Protein AF-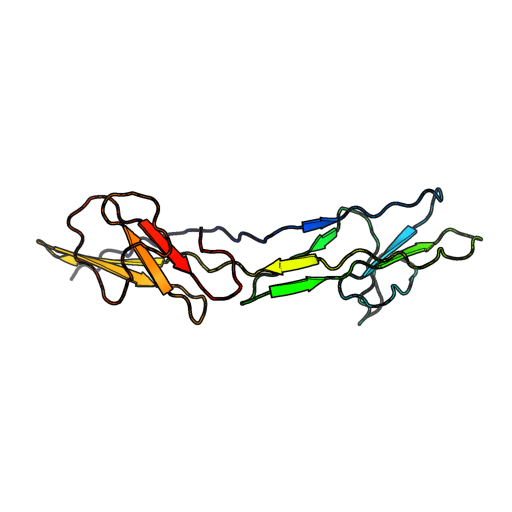A0A7S0UH62-F1 (afdb_monomer)

Structure (mmCIF, N/CA/C/O backbone):
data_AF-A0A7S0UH62-F1
#
_entry.id   AF-A0A7S0UH62-F1
#
loop_
_atom_site.group_PDB
_atom_site.id
_atom_site.type_symbol
_atom_site.label_atom_id
_atom_site.label_alt_id
_atom_site.label_comp_id
_atom_site.label_asym_id
_atom_site.label_entity_id
_atom_site.label_seq_id
_atom_site.pdbx_PDB_ins_code
_atom_site.Cartn_x
_atom_site.Cartn_y
_atom_site.Cartn_z
_atom_site.occupancy
_atom_site.B_iso_or_equiv
_atom_site.auth_seq_id
_atom_site.auth_comp_id
_atom_site.auth_asym_id
_atom_site.auth_atom_id
_atom_site.pdbx_PDB_model_num
ATOM 1 N N . GLY A 1 1 ? -11.868 -25.116 38.948 1.00 37.16 1 GLY A N 1
ATOM 2 C CA . GLY A 1 1 ? -11.316 -24.037 38.115 1.00 37.16 1 GLY A CA 1
ATOM 3 C C . GLY A 1 1 ? -11.338 -24.501 36.682 1.00 37.16 1 GLY A C 1
ATOM 4 O O . GLY A 1 1 ? -10.591 -25.409 36.365 1.00 37.16 1 GLY A O 1
ATOM 5 N N . ASN A 1 2 ? -12.223 -23.940 35.860 1.00 32.22 2 ASN A N 1
ATOM 6 C CA . ASN A 1 2 ? -12.302 -24.253 34.435 1.00 32.22 2 ASN A CA 1
ATOM 7 C C . ASN A 1 2 ? -11.939 -22.990 33.659 1.00 32.22 2 ASN A C 1
ATOM 9 O O . ASN A 1 2 ? -12.694 -22.021 33.658 1.00 32.22 2 ASN A O 1
ATOM 13 N N . VAL A 1 3 ? -10.764 -23.002 33.034 1.00 37.59 3 VAL A N 1
ATOM 14 C CA . VAL A 1 3 ? -10.353 -21.980 32.071 1.00 37.59 3 VAL A CA 1
ATOM 15 C C . VAL A 1 3 ? -11.051 -22.326 30.760 1.00 37.59 3 VAL A C 1
ATOM 17 O O . VAL A 1 3 ? -10.670 -23.273 30.074 1.00 37.59 3 VAL A O 1
ATOM 20 N N . VAL A 1 4 ? -12.134 -21.615 30.455 1.00 41.12 4 VAL A N 1
ATOM 21 C CA . VAL A 1 4 ? -12.824 -21.727 29.168 1.00 41.12 4 VAL A CA 1
ATOM 22 C C . VAL A 1 4 ? -11.963 -21.019 28.128 1.00 41.12 4 VAL A C 1
ATOM 24 O O . VAL A 1 4 ? -11.632 -19.845 28.279 1.00 41.12 4 VAL A O 1
ATOM 27 N N . GLY A 1 5 ? -11.559 -21.774 27.105 1.00 41.12 5 GLY A N 1
ATOM 28 C CA . GLY A 1 5 ? -10.661 -21.327 26.051 1.00 41.12 5 GLY A CA 1
ATOM 29 C C . GLY A 1 5 ? -11.153 -20.059 25.359 1.00 41.12 5 GLY A C 1
ATOM 30 O O . GLY A 1 5 ? -12.290 -19.988 24.885 1.00 41.12 5 GLY A O 1
ATOM 31 N N . SER A 1 6 ? -10.265 -19.073 25.264 1.00 40.16 6 SER A N 1
ATOM 32 C CA . SER A 1 6 ? -10.428 -17.942 24.365 1.00 40.16 6 SER A CA 1
ATOM 33 C C . SER A 1 6 ? -10.432 -18.477 22.934 1.00 40.16 6 SER A C 1
ATOM 35 O O . SER A 1 6 ? -9.423 -18.955 22.414 1.00 40.16 6 SER A O 1
ATOM 37 N N . ARG A 1 7 ? -11.602 -18.445 22.288 1.00 38.34 7 ARG A N 1
ATOM 38 C CA . ARG A 1 7 ? -11.690 -18.628 20.838 1.00 38.34 7 ARG A CA 1
ATOM 39 C C . ARG A 1 7 ? -10.826 -17.543 20.204 1.00 38.34 7 ARG A C 1
ATOM 41 O O . ARG A 1 7 ? -11.146 -16.364 20.312 1.00 38.34 7 ARG A O 1
ATOM 48 N N . GLN A 1 8 ? -9.721 -17.944 19.584 1.00 40.81 8 GLN A N 1
ATOM 49 C CA . GLN A 1 8 ? -8.922 -17.033 18.783 1.00 40.81 8 GLN A CA 1
ATOM 50 C C . GLN A 1 8 ? -9.757 -16.602 17.580 1.00 40.81 8 GLN A C 1
ATOM 52 O O . GLN A 1 8 ? -10.089 -17.415 16.717 1.00 40.81 8 GLN A O 1
ATOM 57 N N . TRP A 1 9 ? -10.120 -15.323 17.541 1.00 39.72 9 TRP A N 1
ATOM 58 C CA . TRP A 1 9 ? -10.680 -14.696 16.355 1.00 39.72 9 TRP A CA 1
ATOM 59 C C . TRP A 1 9 ? -9.584 -14.656 15.287 1.00 39.72 9 TRP A C 1
ATOM 61 O O . TRP A 1 9 ? -8.751 -13.754 15.260 1.00 39.72 9 TRP A O 1
ATOM 71 N N . GLN A 1 10 ? -9.539 -15.674 14.427 1.00 44.75 10 GLN A N 1
ATOM 72 C CA . GLN A 1 10 ? -8.775 -15.588 13.191 1.00 44.75 10 GLN A CA 1
ATOM 73 C C . GLN A 1 10 ? -9.479 -14.591 12.275 1.00 44.75 10 GLN A C 1
ATOM 75 O O . GLN A 1 10 ? -10.550 -14.872 11.742 1.00 44.75 10 GLN A O 1
ATOM 80 N N . ALA A 1 11 ? -8.856 -13.438 12.068 1.00 33.84 11 ALA A N 1
ATOM 81 C CA . ALA A 1 11 ? -9.229 -12.521 11.007 1.00 33.84 11 ALA A CA 1
ATOM 82 C C . ALA A 1 11 ? -7.992 -12.223 10.155 1.00 33.84 11 ALA A C 1
ATOM 84 O O . ALA A 1 11 ? -7.381 -11.165 10.266 1.00 33.84 11 ALA A O 1
ATOM 85 N N . TYR A 1 12 ? -7.634 -13.156 9.269 1.00 36.94 12 TYR A N 1
ATOM 86 C C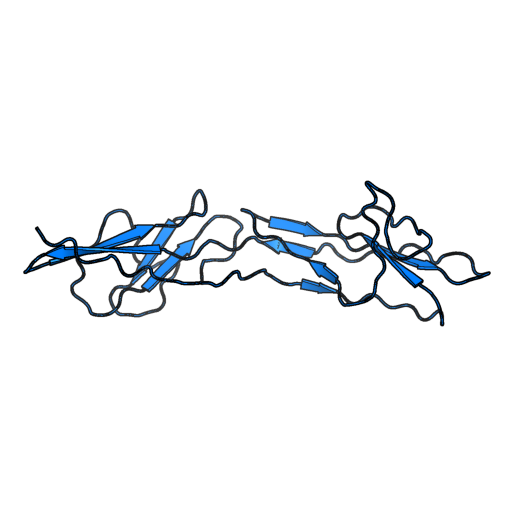A . TYR A 1 12 ? -6.758 -12.836 8.144 1.00 36.94 12 TYR A CA 1
ATOM 87 C C . TYR A 1 12 ? -7.495 -11.869 7.218 1.00 36.94 12 TYR A C 1
ATOM 89 O O . TYR A 1 12 ? -8.460 -12.246 6.555 1.00 36.94 12 TYR A O 1
ATOM 97 N N . SER A 1 13 ? -7.039 -10.626 7.129 1.00 34.38 13 SER A N 1
ATOM 98 C CA . SER A 1 13 ? -7.022 -9.913 5.851 1.00 34.38 13 SER A CA 1
ATOM 99 C C . SER A 1 13 ? -5.879 -8.917 5.877 1.00 34.38 13 SER A C 1
ATOM 101 O O . SER A 1 13 ? -5.951 -7.890 6.538 1.00 34.38 13 SER A O 1
ATOM 103 N N . ILE A 1 14 ? -4.823 -9.255 5.150 1.00 42.22 14 ILE A N 1
ATOM 104 C CA . ILE A 1 14 ? -3.850 -8.285 4.670 1.00 42.22 14 ILE A CA 1
ATOM 105 C C . ILE A 1 14 ? -4.513 -7.565 3.486 1.00 42.22 14 ILE A C 1
ATOM 107 O O . ILE A 1 14 ? -4.681 -8.186 2.437 1.00 42.22 14 ILE A O 1
ATOM 111 N N . HIS A 1 15 ? -4.963 -6.310 3.613 1.00 48.81 15 HIS A N 1
ATOM 112 C CA . HIS A 1 15 ? -5.238 -5.531 2.399 1.00 48.81 15 HIS A CA 1
ATOM 113 C C . HIS A 1 15 ? -4.032 -4.667 2.076 1.00 48.81 15 HIS A C 1
ATOM 115 O O . HIS A 1 15 ? -3.800 -3.599 2.628 1.00 48.81 15 HIS A O 1
ATOM 121 N N . THR A 1 16 ? -3.272 -5.143 1.103 1.00 52.47 16 THR A N 1
ATOM 122 C CA . THR A 1 16 ? -2.317 -4.318 0.387 1.00 52.47 16 THR A CA 1
ATOM 123 C C . THR A 1 16 ? -3.106 -3.435 -0.580 1.00 52.47 16 THR A C 1
ATOM 125 O O . THR A 1 16 ? -3.832 -3.943 -1.442 1.00 52.47 16 THR A O 1
ATOM 128 N N . LEU A 1 17 ? -2.997 -2.111 -0.448 1.00 58.72 17 LEU A N 1
ATOM 129 C CA . LEU A 1 17 ? -3.418 -1.185 -1.500 1.00 58.72 17 LEU A CA 1
ATOM 130 C C . LEU A 1 17 ? -2.561 -1.467 -2.737 1.00 58.72 17 LEU A C 1
ATOM 132 O O . LEU A 1 17 ? -1.389 -1.114 -2.795 1.00 58.72 17 LEU A O 1
ATOM 136 N N . ASN A 1 18 ? -3.147 -2.167 -3.707 1.00 67.81 18 ASN A N 1
ATOM 137 C CA . ASN A 1 18 ? -2.432 -2.682 -4.867 1.00 67.81 18 ASN A CA 1
ATOM 138 C C . ASN A 1 18 ? -2.624 -1.754 -6.068 1.00 67.81 18 ASN A C 1
ATOM 140 O O . ASN A 1 18 ? -3.639 -1.835 -6.764 1.00 67.81 18 ASN A O 1
ATOM 144 N N . VAL A 1 19 ? -1.627 -0.916 -6.362 1.00 81.94 19 VAL A N 1
ATOM 145 C CA . VAL A 1 19 ? -1.555 -0.235 -7.663 1.00 81.94 19 VAL A CA 1
ATOM 146 C C . VAL A 1 19 ? -0.870 -1.172 -8.657 1.00 81.94 19 VAL A C 1
ATOM 148 O O . VAL A 1 19 ? 0.264 -1.599 -8.434 1.00 81.94 19 VAL A O 1
ATOM 151 N N . LYS A 1 20 ? -1.565 -1.502 -9.753 1.00 87.44 20 LYS A N 1
ATOM 152 C CA . LYS A 1 20 ? -1.038 -2.340 -10.840 1.00 87.44 20 LYS A CA 1
ATOM 153 C C . LYS A 1 20 ? -0.622 -1.473 -12.021 1.00 87.44 20 LYS A C 1
ATOM 155 O O . LYS A 1 20 ? -1.456 -0.775 -12.592 1.00 87.44 20 LYS A O 1
ATOM 160 N N . VAL A 1 21 ? 0.646 -1.561 -12.415 1.00 91.25 21 VAL A N 1
ATOM 161 C CA . VAL A 1 21 ? 1.205 -0.797 -13.540 1.00 91.25 21 VAL A CA 1
ATOM 162 C C . VAL A 1 21 ? 1.595 -1.737 -14.681 1.00 91.25 21 VAL A C 1
ATOM 164 O O . VAL A 1 21 ? 2.290 -2.739 -14.479 1.00 91.25 21 VAL A O 1
ATOM 167 N N . SER A 1 22 ? 1.144 -1.413 -15.894 1.00 93.94 22 SER A N 1
ATOM 168 C CA . SER A 1 22 ? 1.581 -2.064 -17.131 1.00 93.94 22 SER A CA 1
ATOM 169 C C . SER A 1 22 ? 2.704 -1.273 -17.792 1.00 93.94 22 SER A C 1
ATOM 171 O O . SER A 1 22 ? 2.574 -0.064 -17.977 1.00 93.94 22 SER A O 1
ATOM 173 N N . ILE A 1 23 ? 3.766 -1.960 -18.202 1.00 95.31 23 ILE A N 1
ATOM 174 C CA . ILE A 1 23 ? 4.858 -1.392 -18.996 1.00 95.31 23 ILE A CA 1
ATOM 175 C C . ILE A 1 23 ? 4.793 -2.062 -20.366 1.00 95.31 23 ILE A C 1
ATOM 177 O O . ILE A 1 23 ? 4.615 -3.275 -20.446 1.00 95.31 23 ILE A O 1
ATOM 181 N N . HIS A 1 24 ? 4.894 -1.289 -21.441 1.00 94.25 24 HIS A N 1
ATOM 182 C CA . HIS A 1 24 ? 4.853 -1.821 -22.799 1.00 94.25 24 HIS A CA 1
ATOM 183 C C . HIS A 1 24 ? 5.920 -1.161 -23.670 1.00 94.25 24 HIS A C 1
ATOM 185 O O . HIS A 1 24 ? 6.387 -0.059 -23.385 1.00 94.25 24 HIS A O 1
ATOM 191 N N . THR A 1 25 ? 6.294 -1.856 -24.737 1.00 95.25 25 THR A N 1
ATOM 192 C CA . THR A 1 25 ? 7.148 -1.348 -25.809 1.00 95.25 25 THR A CA 1
ATOM 193 C C . THR A 1 25 ? 6.601 -1.830 -27.146 1.00 95.25 25 THR A C 1
ATOM 195 O O . THR A 1 25 ? 5.961 -2.878 -27.209 1.00 95.25 25 THR A O 1
ATOM 198 N N . LEU A 1 26 ? 6.837 -1.050 -28.199 1.00 94.25 26 LEU A N 1
ATOM 199 C CA . LEU A 1 26 ? 6.518 -1.425 -29.579 1.00 94.25 26 LEU A CA 1
ATOM 200 C C . LEU A 1 26 ? 7.677 -2.171 -30.257 1.00 94.25 26 LEU A C 1
ATOM 202 O O . LEU A 1 26 ? 7.501 -2.710 -31.344 1.00 94.25 26 LEU A O 1
ATOM 206 N N . THR A 1 27 ? 8.861 -2.197 -29.635 1.00 94.31 27 THR A N 1
ATOM 207 C CA . THR A 1 27 ? 10.017 -2.933 -30.151 1.00 94.31 27 THR A CA 1
ATOM 208 C C . THR A 1 27 ? 9.809 -4.425 -29.923 1.00 94.31 27 THR A C 1
ATOM 210 O O . THR A 1 27 ? 9.897 -4.909 -28.793 1.00 94.31 27 THR A O 1
ATOM 213 N N . GLU A 1 28 ? 9.528 -5.151 -31.000 1.00 92.88 28 GLU A N 1
ATOM 214 C CA . GLU A 1 28 ? 9.365 -6.601 -30.967 1.00 92.88 28 GLU A CA 1
ATOM 215 C C . GLU A 1 28 ? 10.631 -7.295 -30.440 1.00 92.88 28 GLU A C 1
ATOM 217 O O . GLU A 1 28 ? 11.755 -6.886 -30.731 1.00 92.88 28 GLU A O 1
ATOM 222 N N . GLY A 1 29 ? 10.447 -8.327 -29.614 1.00 90.75 29 GLY A N 1
ATOM 223 C CA . GLY A 1 29 ? 11.550 -9.091 -29.023 1.00 90.75 29 GLY A CA 1
ATOM 224 C C . GLY A 1 29 ? 12.357 -8.351 -27.949 1.00 90.75 29 GLY A C 1
ATOM 225 O O . GLY A 1 29 ? 13.330 -8.907 -27.444 1.00 90.75 29 GLY A O 1
ATOM 226 N N . ALA A 1 30 ? 11.978 -7.125 -27.575 1.00 96.38 30 ALA A N 1
ATOM 227 C CA . ALA A 1 30 ? 12.678 -6.384 -26.535 1.00 96.38 30 ALA A CA 1
ATOM 228 C C . ALA A 1 30 ? 12.359 -6.909 -25.126 1.00 96.38 30 ALA A C 1
ATOM 230 O O . ALA A 1 30 ? 11.199 -7.102 -24.754 1.00 96.38 30 ALA A O 1
ATOM 231 N N . THR A 1 31 ? 13.396 -7.035 -24.302 1.00 96.81 31 THR A N 1
ATOM 232 C CA . THR A 1 31 ? 13.264 -7.236 -22.859 1.00 96.81 31 THR A CA 1
ATOM 233 C C . THR A 1 31 ? 13.048 -5.888 -22.184 1.00 96.81 31 THR A C 1
ATOM 235 O O . THR A 1 31 ? 13.795 -4.933 -22.407 1.00 96.81 31 THR A O 1
ATOM 238 N N . LEU A 1 32 ? 12.021 -5.808 -21.341 1.00 97.75 32 LEU A N 1
ATOM 239 C CA . LEU A 1 32 ? 11.721 -4.627 -20.541 1.00 97.75 32 LEU A CA 1
ATOM 240 C C . LEU A 1 32 ? 12.348 -4.755 -19.153 1.00 97.75 32 LEU A C 1
ATOM 242 O O . LEU A 1 32 ? 12.105 -5.727 -18.437 1.00 97.75 32 LEU A O 1
ATOM 246 N N . PHE A 1 33 ? 13.103 -3.738 -18.756 1.00 98.00 33 PHE A N 1
ATOM 247 C CA . PHE A 1 33 ? 13.679 -3.595 -17.425 1.00 98.00 33 PHE A CA 1
ATOM 248 C C . PHE A 1 33 ? 13.058 -2.395 -16.729 1.00 98.00 33 PHE A C 1
ATOM 250 O O . PHE A 1 33 ? 12.771 -1.389 -17.377 1.00 98.00 33 PHE A O 1
ATOM 257 N N . TYR A 1 34 ? 12.848 -2.487 -15.419 1.00 97.94 34 TYR A N 1
ATOM 258 C CA . TYR A 1 34 ? 12.220 -1.416 -14.659 1.00 97.94 34 TYR A CA 1
ATOM 259 C C . TYR A 1 34 ? 12.698 -1.329 -13.212 1.00 97.94 34 TYR A C 1
ATOM 261 O O . TYR A 1 34 ? 13.196 -2.297 -12.643 1.00 97.94 34 TYR A O 1
ATOM 269 N N . THR A 1 35 ? 12.476 -0.173 -12.606 1.00 97.88 35 THR A N 1
ATOM 270 C CA . THR A 1 35 ? 12.639 0.105 -11.172 1.00 97.88 35 THR A CA 1
ATOM 271 C C . THR A 1 35 ? 11.339 0.705 -10.638 1.00 97.88 35 THR A C 1
ATOM 273 O O . THR A 1 35 ? 10.477 1.128 -11.410 1.00 97.88 35 THR A O 1
ATOM 276 N N . THR A 1 36 ? 11.156 0.718 -9.317 1.00 96.81 36 THR A N 1
ATOM 277 C CA . THR A 1 36 ? 9.956 1.291 -8.665 1.00 96.81 36 THR A CA 1
ATOM 278 C C . THR A 1 36 ? 10.280 2.374 -7.641 1.00 96.81 36 THR A C 1
ATOM 280 O O . THR A 1 36 ? 9.378 2.994 -7.085 1.00 96.81 36 THR A O 1
ATOM 283 N N . ASP A 1 37 ? 11.562 2.578 -7.363 1.00 95.56 37 ASP A N 1
ATOM 284 C CA . ASP A 1 37 ? 12.091 3.542 -6.397 1.00 95.56 37 ASP A CA 1
ATOM 285 C C . ASP A 1 37 ? 12.545 4.858 -7.058 1.00 95.56 37 ASP A C 1
ATOM 287 O O . ASP A 1 37 ? 13.069 5.736 -6.382 1.00 95.56 37 ASP A O 1
ATOM 291 N N . GLY A 1 38 ? 12.351 5.004 -8.374 1.00 95.81 38 GLY A N 1
ATOM 292 C CA . GLY A 1 38 ? 12.766 6.178 -9.144 1.00 95.81 38 GLY A CA 1
ATOM 293 C C . GLY A 1 38 ? 14.221 6.181 -9.626 1.00 95.81 38 GLY A C 1
ATOM 294 O O . GLY A 1 38 ? 14.597 7.102 -10.357 1.00 95.81 38 GLY A O 1
ATOM 295 N N . SER A 1 39 ? 15.030 5.174 -9.283 1.00 97.69 39 SER A N 1
ATOM 296 C CA . SER A 1 39 ? 16.372 5.001 -9.862 1.00 97.69 39 SER A CA 1
ATOM 297 C C . SER A 1 39 ? 16.288 4.632 -11.347 1.00 97.69 39 SER A C 1
ATOM 299 O O . SER A 1 39 ? 15.294 4.058 -11.787 1.00 97.69 39 SER A O 1
ATOM 301 N N . ASP A 1 40 ? 17.287 4.984 -12.157 1.00 97.50 40 ASP A N 1
ATOM 302 C CA . ASP A 1 40 ? 17.288 4.560 -13.562 1.00 97.50 40 ASP A CA 1
ATOM 303 C C . ASP A 1 40 ? 17.563 3.048 -13.655 1.00 97.50 40 ASP A C 1
ATOM 305 O O . ASP A 1 40 ? 18.475 2.555 -12.984 1.00 97.50 40 ASP A O 1
ATOM 309 N N . PRO A 1 41 ? 16.793 2.288 -14.458 1.00 97.62 41 PRO A N 1
ATOM 310 C CA . PRO A 1 41 ? 17.026 0.860 -14.614 1.00 97.62 41 PRO A CA 1
ATOM 311 C C . PRO A 1 41 ? 18.361 0.600 -15.316 1.00 97.62 41 PRO A C 1
ATOM 313 O O . PRO A 1 41 ? 18.665 1.209 -16.341 1.00 97.62 41 PRO A O 1
ATOM 316 N N . VAL A 1 42 ? 19.123 -0.358 -14.793 1.00 96.75 42 VAL A N 1
ATOM 317 C CA . VAL A 1 42 ? 20.379 -0.846 -15.369 1.00 96.75 42 VAL A CA 1
ATOM 318 C C . VAL A 1 42 ? 20.123 -2.242 -15.940 1.00 96.75 42 VAL A C 1
ATOM 320 O O . VAL A 1 42 ? 19.995 -3.194 -15.161 1.00 96.75 42 VAL A O 1
ATOM 323 N N . PRO A 1 43 ? 19.999 -2.388 -17.274 1.00 95.88 43 PRO A N 1
ATOM 324 C CA . PRO A 1 43 ? 19.790 -3.684 -17.907 1.00 95.88 43 PRO A CA 1
ATOM 325 C C . PRO A 1 43 ? 20.885 -4.686 -17.545 1.00 95.88 43 PRO A C 1
ATOM 327 O O . PRO A 1 43 ? 22.054 -4.328 -17.406 1.00 95.88 43 PRO A O 1
ATOM 330 N N . PHE A 1 44 ? 20.498 -5.948 -17.417 1.00 94.62 44 PHE A N 1
ATOM 331 C CA . PHE A 1 44 ? 21.403 -7.051 -17.125 1.00 94.62 44 PHE A CA 1
ATOM 332 C C . PHE A 1 44 ? 20.994 -8.288 -17.917 1.00 94.62 44 PHE A C 1
ATOM 334 O O . PHE A 1 44 ? 19.838 -8.437 -18.309 1.00 94.62 44 PHE A O 1
ATOM 341 N N . GLU A 1 45 ? 21.950 -9.185 -18.118 1.00 91.19 45 GLU A N 1
ATOM 342 C CA . GLU A 1 45 ? 21.717 -10.457 -18.794 1.00 91.19 45 GLU A CA 1
ATOM 343 C C . GLU A 1 45 ? 21.246 -11.536 -17.810 1.00 91.19 45 GLU A C 1
ATOM 345 O O . GLU A 1 45 ? 21.685 -11.594 -16.658 1.00 91.19 45 GLU A O 1
ATOM 350 N N . GLY A 1 46 ? 20.376 -12.428 -18.285 1.00 85.62 46 GLY A N 1
ATOM 351 C CA . GLY A 1 46 ? 19.839 -13.547 -17.509 1.00 85.62 46 GLY A CA 1
ATOM 352 C C . GLY A 1 46 ? 18.632 -13.204 -16.625 1.00 85.62 46 GLY A C 1
ATOM 353 O O . GLY A 1 46 ? 18.053 -12.122 -16.680 1.00 85.62 46 GLY A O 1
ATOM 354 N N . ASP A 1 47 ? 18.213 -14.173 -15.807 1.00 80.19 47 ASP A N 1
ATOM 355 C CA . ASP A 1 47 ? 16.946 -14.101 -15.060 1.00 80.19 47 ASP A CA 1
ATOM 356 C C . ASP A 1 47 ? 17.033 -13.401 -13.701 1.00 80.19 47 ASP A C 1
ATOM 358 O O . ASP A 1 47 ? 16.003 -13.113 -13.085 1.00 80.19 47 ASP A O 1
ATOM 362 N N . ARG A 1 48 ? 18.245 -13.158 -13.195 1.00 86.94 48 ARG A N 1
ATOM 363 C CA . ARG A 1 48 ? 18.464 -12.622 -11.848 1.00 86.94 48 ARG A CA 1
ATOM 364 C C . ARG A 1 48 ? 19.293 -11.353 -11.900 1.00 86.94 48 ARG A C 1
ATOM 366 O O . ARG A 1 48 ? 20.382 -11.343 -12.463 1.00 86.94 48 ARG A O 1
ATOM 373 N N . ALA A 1 49 ? 18.777 -10.315 -11.252 1.00 91.44 49 ALA A N 1
ATOM 374 C CA . ALA A 1 49 ? 19.480 -9.054 -11.108 1.00 91.44 49 ALA A CA 1
ATOM 375 C C . ALA A 1 49 ? 20.758 -9.234 -10.262 1.00 91.44 49 ALA A C 1
ATOM 377 O O . ALA A 1 49 ? 20.759 -10.048 -9.329 1.00 91.44 49 ALA A O 1
ATOM 378 N N . PRO A 1 50 ? 21.828 -8.467 -10.538 1.00 93.19 50 PRO A N 1
ATOM 379 C CA . PRO A 1 50 ? 23.009 -8.427 -9.682 1.00 93.19 50 PRO A CA 1
ATOM 380 C C . PRO A 1 50 ? 22.660 -8.048 -8.230 1.00 93.19 50 PRO A C 1
ATOM 382 O O . PRO A 1 50 ? 21.713 -7.283 -8.015 1.00 93.19 50 PRO A O 1
ATOM 385 N N . PRO A 1 51 ? 23.420 -8.520 -7.221 1.00 93.88 51 PRO A N 1
ATOM 386 C CA . PRO A 1 51 ? 23.220 -8.113 -5.832 1.00 93.88 51 PRO A CA 1
ATOM 387 C C . PRO A 1 51 ? 23.214 -6.587 -5.678 1.00 93.88 51 PRO A C 1
ATOM 389 O O . PRO A 1 51 ? 24.078 -5.900 -6.217 1.00 93.88 51 PRO A O 1
ATOM 392 N N . GLY A 1 52 ? 22.228 -6.059 -4.950 1.00 92.06 52 GLY A N 1
ATOM 393 C CA . GLY A 1 52 ? 22.055 -4.616 -4.748 1.00 92.06 52 GLY A CA 1
ATOM 394 C C . GLY A 1 52 ? 21.380 -3.871 -5.906 1.00 92.06 52 GLY A C 1
ATOM 395 O O . GLY A 1 52 ? 21.055 -2.698 -5.744 1.00 92.06 52 GLY A O 1
ATOM 396 N N . SER A 1 53 ? 21.115 -4.522 -7.044 1.00 94.94 53 SER A N 1
ATOM 397 C CA . SER A 1 53 ? 20.333 -3.912 -8.121 1.00 94.94 53 SER A CA 1
ATOM 398 C C . SER A 1 53 ? 18.860 -3.803 -7.737 1.00 94.94 53 SER A C 1
ATOM 400 O O . SER A 1 53 ? 18.242 -4.753 -7.253 1.00 94.94 53 SER A O 1
ATOM 402 N N . THR A 1 54 ? 18.277 -2.641 -8.009 1.00 95.88 54 THR A N 1
ATOM 403 C CA . THR A 1 54 ? 16.838 -2.375 -7.880 1.00 95.88 54 THR A CA 1
ATOM 404 C C . THR A 1 54 ? 16.091 -2.625 -9.193 1.00 95.88 54 THR A C 1
ATOM 406 O O . THR A 1 54 ? 14.858 -2.569 -9.229 1.00 95.88 54 THR A O 1
ATOM 409 N N . THR A 1 55 ? 16.825 -2.950 -10.267 1.00 97.44 55 THR A N 1
ATOM 410 C CA . THR A 1 55 ? 16.269 -3.245 -11.589 1.00 97.44 55 THR A CA 1
ATOM 411 C C . THR A 1 55 ? 15.655 -4.638 -11.620 1.00 97.44 55 THR A C 1
ATOM 413 O O . THR A 1 55 ? 16.247 -5.618 -11.172 1.00 97.44 55 THR A O 1
ATOM 416 N N . LYS A 1 56 ? 14.465 -4.740 -12.204 1.00 95.81 56 LYS A N 1
ATOM 417 C CA . LYS A 1 56 ? 13.705 -5.976 -12.385 1.00 95.81 56 LYS A CA 1
ATOM 418 C C . LYS A 1 56 ? 13.354 -6.154 -13.857 1.00 95.81 56 LYS A C 1
ATOM 420 O O . LYS A 1 56 ? 13.124 -5.177 -14.563 1.00 95.81 56 LYS A O 1
ATOM 425 N N . VAL A 1 57 ? 13.255 -7.402 -14.308 1.00 96.69 57 VAL A N 1
ATOM 426 C CA . VAL A 1 57 ? 12.715 -7.726 -15.636 1.00 96.69 57 VAL A CA 1
ATOM 427 C C . VAL A 1 57 ? 11.188 -7.707 -15.568 1.00 96.69 57 VAL A C 1
ATOM 429 O O . VAL A 1 57 ? 10.585 -8.369 -14.719 1.00 96.69 57 VAL A O 1
ATOM 432 N N . TYR A 1 58 ? 10.547 -6.956 -16.458 1.00 95.94 58 TYR A N 1
ATOM 433 C CA . TYR A 1 58 ? 9.095 -6.890 -16.556 1.00 95.94 58 TYR A CA 1
ATOM 434 C C . TYR A 1 58 ? 8.554 -8.155 -17.235 1.00 95.94 58 TYR A C 1
ATOM 436 O O . TYR A 1 58 ? 8.724 -8.361 -18.433 1.00 95.94 58 TYR A O 1
ATOM 444 N N . ARG A 1 59 ? 7.903 -9.016 -16.445 1.00 93.75 59 ARG A N 1
ATOM 445 C CA . ARG A 1 59 ? 7.268 -10.267 -16.914 1.00 93.75 59 ARG A CA 1
ATOM 446 C C . ARG A 1 59 ? 5.762 -10.320 -16.651 1.00 93.75 59 ARG A C 1
ATOM 448 O O . ARG A 1 59 ? 5.048 -11.116 -17.247 1.00 93.75 59 ARG A O 1
ATOM 455 N N . LYS A 1 60 ? 5.290 -9.497 -15.717 1.00 93.06 60 LYS A N 1
ATOM 456 C CA . LYS A 1 60 ? 3.895 -9.354 -15.293 1.00 93.06 60 LYS A CA 1
ATOM 457 C C . LYS A 1 60 ? 3.683 -7.929 -14.795 1.00 93.06 60 LYS A C 1
ATOM 459 O O . LYS A 1 60 ? 4.657 -7.213 -14.576 1.00 93.06 60 LYS A O 1
ATOM 464 N N . LEU A 1 61 ? 2.425 -7.549 -14.572 1.00 93.25 61 LEU A N 1
ATOM 465 C CA . LEU A 1 61 ? 2.071 -6.262 -13.968 1.00 93.25 61 LEU A CA 1
ATOM 466 C C . LEU A 1 61 ? 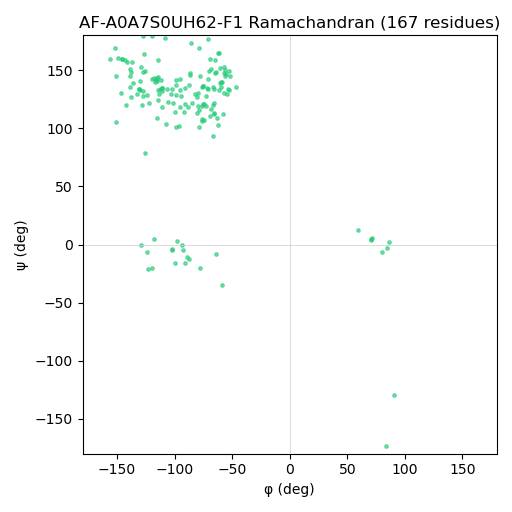2.928 -5.968 -12.730 1.00 93.25 61 LEU A C 1
ATOM 468 O O . LEU A 1 61 ? 3.133 -6.840 -11.881 1.00 93.25 61 LEU A O 1
ATOM 472 N N . VAL A 1 62 ? 3.412 -4.731 -12.639 1.00 93.00 62 VAL A N 1
ATOM 473 C CA . VAL A 1 62 ? 4.148 -4.257 -11.469 1.00 93.00 62 VAL A CA 1
ATOM 474 C C . VAL A 1 62 ? 3.136 -3.989 -10.362 1.00 93.00 62 VAL A C 1
ATOM 476 O O . VAL A 1 62 ? 2.256 -3.149 -10.540 1.00 93.00 62 VAL A O 1
ATOM 479 N N . CYS A 1 63 ? 3.261 -4.700 -9.242 1.00 90.75 63 CYS A N 1
ATOM 480 C CA . CYS A 1 63 ? 2.518 -4.408 -8.018 1.00 90.75 63 CYS A CA 1
ATOM 481 C C . CYS A 1 63 ? 3.345 -3.454 -7.153 1.00 90.75 63 CYS A C 1
ATOM 483 O O . CYS A 1 63 ? 4.481 -3.773 -6.794 1.00 90.75 63 CYS A O 1
ATOM 485 N N . LEU A 1 64 ? 2.786 -2.284 -6.854 1.00 91.19 64 LEU A N 1
ATOM 486 C CA . LEU A 1 64 ? 3.344 -1.344 -5.886 1.00 91.19 64 LEU A CA 1
ATOM 487 C C . LEU A 1 64 ? 2.650 -1.587 -4.548 1.00 91.19 64 LEU A C 1
ATOM 489 O O . LEU A 1 64 ? 1.430 -1.463 -4.465 1.00 91.19 64 LEU A O 1
ATOM 493 N N . GLU A 1 65 ? 3.429 -1.970 -3.540 1.00 86.44 65 GLU A N 1
ATOM 494 C CA . GLU A 1 65 ? 2.923 -2.455 -2.256 1.00 86.44 65 GLU A CA 1
ATOM 495 C C . GLU A 1 65 ? 3.610 -1.720 -1.103 1.00 86.44 65 GLU A C 1
ATOM 497 O O . GLU A 1 65 ? 4.836 -1.568 -1.085 1.00 86.44 65 GLU A O 1
ATOM 502 N N . PHE A 1 66 ? 2.813 -1.268 -0.139 1.00 85.25 66 PHE A N 1
ATOM 503 C CA . PHE A 1 66 ? 3.272 -0.649 1.098 1.00 85.25 66 PHE A CA 1
ATOM 504 C C . PHE A 1 66 ? 2.301 -1.022 2.221 1.00 85.25 66 PHE A C 1
ATOM 506 O O . PHE A 1 66 ? 1.090 -0.917 2.040 1.00 85.25 66 PHE A O 1
ATOM 513 N N . SER A 1 67 ? 2.833 -1.504 3.344 1.00 78.94 67 SER A N 1
ATOM 514 C CA . SER A 1 67 ? 2.049 -2.013 4.479 1.00 78.94 67 SER A CA 1
ATOM 515 C C . SER A 1 67 ? 2.455 -1.408 5.820 1.00 78.94 67 SER A C 1
ATOM 517 O O . SER A 1 67 ? 1.886 -1.784 6.836 1.00 78.94 67 SER A O 1
ATOM 519 N N . ASP A 1 68 ? 3.442 -0.511 5.838 1.00 82.69 68 ASP A N 1
ATOM 520 C CA . ASP A 1 68 ? 3.854 0.167 7.066 1.00 82.69 68 ASP A CA 1
ATOM 521 C C . ASP A 1 68 ? 2.988 1.407 7.314 1.00 82.69 68 ASP A C 1
ATOM 523 O O . ASP A 1 68 ? 2.206 1.844 6.465 1.00 82.69 68 ASP A O 1
ATOM 527 N N . ASN A 1 69 ? 3.178 2.027 8.477 1.00 79.88 69 ASN A N 1
ATOM 528 C CA . ASN A 1 69 ? 2.506 3.268 8.821 1.00 79.88 69 ASN A CA 1
ATOM 529 C C . ASN A 1 69 ? 2.825 4.407 7.839 1.00 79.88 69 ASN A C 1
ATOM 531 O O . ASN A 1 69 ? 3.977 4.641 7.472 1.00 79.88 69 ASN A O 1
ATOM 535 N N . GLY A 1 70 ? 1.807 5.201 7.506 1.00 83.88 70 GLY A N 1
ATOM 536 C CA . GLY A 1 70 ? 1.937 6.405 6.687 1.00 83.88 70 GLY A CA 1
ATOM 537 C C . GLY A 1 70 ? 1.763 6.129 5.197 1.00 83.88 70 GLY A C 1
ATOM 538 O O . GLY A 1 70 ? 0.768 5.539 4.785 1.00 83.88 70 GLY A O 1
ATOM 539 N N . PHE A 1 71 ? 2.704 6.591 4.372 1.00 85.50 71 PHE A N 1
ATOM 540 C CA . PHE A 1 71 ? 2.657 6.416 2.921 1.00 85.50 71 PHE A CA 1
ATOM 541 C C . PHE A 1 71 ? 4.050 6.230 2.320 1.00 85.50 71 PHE A C 1
ATOM 543 O O . PHE A 1 71 ? 5.053 6.663 2.886 1.00 85.50 71 PHE A O 1
ATOM 550 N N . LYS A 1 72 ? 4.089 5.649 1.120 1.00 88.69 72 LYS A N 1
ATOM 551 C CA . LYS A 1 72 ? 5.285 5.522 0.295 1.00 88.69 72 LYS A CA 1
ATOM 552 C C . LYS A 1 72 ? 5.009 5.973 -1.130 1.00 88.69 72 LYS A C 1
ATOM 554 O O . LYS A 1 72 ? 4.024 5.568 -1.746 1.00 88.69 72 LYS A O 1
ATOM 559 N N . ASP A 1 73 ? 5.924 6.780 -1.648 1.00 90.44 73 ASP A N 1
ATOM 560 C CA . ASP A 1 73 ? 5.918 7.205 -3.039 1.00 90.44 73 ASP A CA 1
ATOM 561 C C . ASP A 1 73 ? 6.746 6.231 -3.886 1.00 90.44 73 ASP A C 1
ATOM 563 O O . ASP A 1 73 ? 7.853 5.831 -3.520 1.00 90.44 73 ASP A O 1
ATOM 567 N N . PHE A 1 74 ? 6.198 5.854 -5.035 1.00 93.94 74 PHE A N 1
ATOM 568 C CA . PHE A 1 74 ? 6.847 5.024 -6.041 1.00 93.94 74 PHE A CA 1
ATOM 569 C C . PHE A 1 74 ? 6.943 5.795 -7.349 1.00 93.94 74 PHE A C 1
ATOM 571 O O . PHE A 1 74 ? 6.012 6.494 -7.748 1.00 93.94 74 PHE A O 1
ATOM 578 N N . THR A 1 75 ? 8.053 5.612 -8.054 1.00 95.75 75 THR A N 1
ATOM 579 C CA . THR A 1 75 ? 8.215 6.079 -9.432 1.00 95.75 75 THR A CA 1
ATOM 580 C C . THR A 1 75 ? 8.690 4.904 -10.262 1.00 95.75 75 THR A C 1
ATOM 582 O O . THR A 1 75 ? 9.744 4.330 -9.985 1.00 95.75 75 THR A O 1
ATOM 585 N N . VAL A 1 76 ? 7.900 4.534 -11.269 1.00 96.94 76 VAL A N 1
ATOM 586 C CA . VAL A 1 76 ? 8.253 3.455 -12.184 1.00 96.94 76 VAL A CA 1
ATOM 587 C C . VAL A 1 76 ? 9.061 4.044 -13.326 1.00 96.94 76 VAL A C 1
ATOM 589 O O . VAL A 1 76 ? 8.564 4.883 -14.079 1.00 96.94 76 VAL A O 1
ATOM 592 N N . LYS A 1 77 ? 10.306 3.594 -13.460 1.00 98.19 77 LYS A N 1
ATOM 593 C CA . LYS A 1 77 ? 11.134 3.888 -14.628 1.00 98.19 77 LYS A CA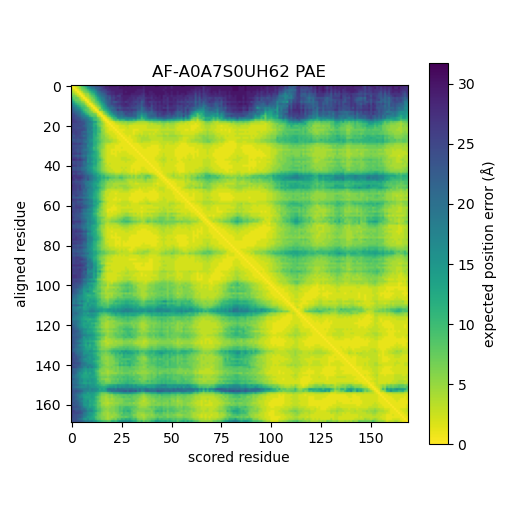 1
ATOM 594 C C . LYS A 1 77 ? 11.372 2.622 -15.421 1.00 98.19 77 LYS A C 1
ATOM 596 O O . LYS A 1 77 ? 11.539 1.564 -14.824 1.00 98.19 77 LYS A O 1
ATOM 601 N N . GLY A 1 78 ? 11.370 2.724 -16.746 1.00 98.06 78 GLY A N 1
ATOM 602 C CA . GLY A 1 78 ? 11.477 1.571 -17.636 1.00 98.06 78 GLY A CA 1
ATOM 603 C C . GLY A 1 78 ? 12.392 1.811 -18.830 1.00 98.06 78 GLY A C 1
ATOM 604 O O . GLY A 1 78 ? 12.424 2.913 -19.376 1.00 98.06 78 GLY A O 1
ATOM 605 N N . VAL A 1 79 ? 13.106 0.771 -19.252 1.00 98.25 79 VAL A N 1
ATOM 606 C CA . VAL A 1 79 ? 13.935 0.755 -20.465 1.00 98.25 79 VAL A CA 1
ATOM 607 C C . VAL A 1 79 ? 13.712 -0.548 -21.232 1.00 98.25 79 VAL A C 1
ATOM 609 O O . VAL A 1 79 ? 13.594 -1.617 -20.632 1.00 98.25 79 VAL A O 1
ATOM 612 N N . ALA A 1 80 ? 13.632 -0.459 -22.558 1.00 98.25 80 ALA A N 1
ATOM 613 C CA . ALA A 1 80 ? 13.539 -1.605 -23.453 1.00 98.25 80 ALA A CA 1
ATOM 614 C C . ALA A 1 80 ? 14.903 -1.878 -24.101 1.00 98.25 80 ALA A C 1
ATOM 616 O O . ALA A 1 80 ? 15.553 -0.952 -24.591 1.00 98.25 80 ALA A O 1
ATOM 617 N N . VAL A 1 81 ? 15.318 -3.144 -24.124 1.00 97.31 81 VAL A N 1
ATOM 618 C CA . VAL A 1 81 ? 16.573 -3.595 -24.740 1.00 97.31 81 VAL A CA 1
ATOM 619 C C . VAL A 1 81 ? 16.279 -4.732 -25.708 1.00 97.31 81 VAL A C 1
ATOM 621 O O . VAL A 1 81 ? 15.647 -5.713 -25.325 1.00 97.31 81 VAL A O 1
ATOM 624 N N . ALA A 1 82 ? 16.746 -4.606 -26.949 1.00 96.19 82 ALA A N 1
ATOM 625 C CA . ALA A 1 82 ? 16.641 -5.639 -27.977 1.00 96.19 82 ALA A CA 1
ATOM 626 C C . ALA A 1 82 ? 18.026 -5.922 -28.594 1.00 96.19 82 ALA A C 1
ATOM 628 O O . ALA A 1 82 ? 18.845 -5.002 -28.681 1.00 96.19 82 ALA A O 1
ATOM 629 N N . PRO A 1 83 ? 18.310 -7.161 -29.040 1.00 93.25 83 PRO A N 1
ATOM 630 C CA . PRO A 1 83 ? 19.599 -7.507 -29.638 1.00 93.25 83 PRO A CA 1
ATOM 631 C C . PRO A 1 83 ? 19.941 -6.634 -30.851 1.00 93.25 83 PRO A C 1
ATOM 633 O O . PRO A 1 83 ? 19.128 -6.473 -31.757 1.00 93.25 83 PRO A O 1
ATOM 636 N N . GLY A 1 84 ? 21.155 -6.079 -30.878 1.00 91.81 84 GLY A N 1
ATOM 637 C CA . GLY A 1 84 ? 21.638 -5.259 -31.997 1.00 91.81 84 GLY A CA 1
ATOM 638 C C . GLY A 1 84 ? 20.995 -3.871 -32.115 1.00 91.81 84 GLY A C 1
ATOM 639 O O . GLY A 1 84 ? 21.292 -3.153 -33.067 1.00 91.81 84 GLY A O 1
ATOM 640 N N . VAL A 1 85 ? 20.149 -3.471 -31.160 1.00 92.56 85 VAL A N 1
ATOM 641 C CA . VAL A 1 85 ? 19.487 -2.162 -31.130 1.00 92.56 85 VAL A CA 1
ATOM 642 C C . VAL A 1 85 ? 19.957 -1.387 -29.903 1.00 92.56 85 VAL A C 1
ATOM 644 O O . VAL A 1 85 ? 20.135 -1.951 -28.823 1.00 92.56 85 VAL A O 1
ATOM 647 N N . MET A 1 86 ? 20.156 -0.075 -30.051 1.00 93.81 86 MET A N 1
ATOM 648 C CA . MET A 1 86 ? 20.415 0.783 -28.895 1.00 93.81 86 MET A CA 1
ATOM 649 C C . MET A 1 86 ? 19.227 0.732 -27.917 1.00 93.81 86 MET A C 1
ATOM 651 O O . MET A 1 86 ? 18.079 0.767 -28.369 1.00 93.81 86 MET A O 1
ATOM 655 N N . PRO A 1 87 ? 19.469 0.683 -26.593 1.00 96.00 87 PRO A N 1
ATOM 656 C CA . PRO A 1 87 ? 18.397 0.748 -25.607 1.00 96.00 87 PRO A CA 1
ATOM 657 C C . PRO A 1 87 ? 17.482 1.957 -25.815 1.00 96.00 87 PRO A C 1
ATOM 659 O O . PRO A 1 87 ? 17.919 3.021 -26.265 1.00 96.00 87 PRO A O 1
ATOM 662 N N . SER A 1 88 ? 16.207 1.810 -25.451 1.00 97.62 88 SER A N 1
ATOM 663 C CA . SER A 1 88 ? 15.274 2.935 -25.482 1.00 97.62 88 SER A CA 1
ATOM 664 C C . SER A 1 88 ? 15.718 4.056 -24.536 1.00 97.62 88 SER A C 1
ATOM 666 O O . SER A 1 88 ? 16.496 3.857 -23.603 1.00 97.62 88 SER A O 1
ATOM 668 N N . ARG A 1 89 ? 15.129 5.247 -24.697 1.00 97.19 89 ARG A N 1
ATOM 669 C CA . ARG A 1 89 ? 15.145 6.237 -23.612 1.00 97.19 89 ARG A CA 1
ATOM 670 C C . ARG A 1 89 ? 14.440 5.661 -22.382 1.00 97.19 89 ARG A C 1
ATOM 672 O O . ARG A 1 89 ? 13.520 4.850 -22.521 1.00 97.19 89 ARG A O 1
ATOM 679 N N . VAL A 1 90 ? 14.846 6.117 -21.199 1.00 98.19 90 VAL A N 1
ATOM 680 C CA . VAL A 1 90 ? 14.160 5.778 -19.950 1.00 98.19 90 VAL A CA 1
ATOM 681 C C . VAL A 1 90 ? 12.784 6.445 -19.947 1.00 98.19 90 VAL A C 1
ATOM 683 O O . VAL A 1 90 ? 12.673 7.672 -19.981 1.00 98.19 90 VAL A O 1
ATOM 686 N N . GLY A 1 91 ? 11.734 5.627 -19.938 1.00 97.00 91 GLY A N 1
ATOM 687 C CA . GLY A 1 91 ? 10.370 6.066 -19.666 1.00 97.00 91 GLY A CA 1
ATOM 688 C C . GLY A 1 91 ? 10.177 6.276 -18.167 1.00 97.00 91 GLY A C 1
ATOM 689 O O . GLY A 1 91 ? 10.755 5.543 -17.367 1.00 97.00 91 GLY A O 1
ATOM 690 N N . VAL A 1 92 ? 9.371 7.267 -17.784 1.00 96.88 92 VAL A N 1
ATOM 691 C CA . VAL A 1 92 ? 9.136 7.647 -16.383 1.00 96.88 92 VAL A CA 1
ATOM 692 C C . VAL A 1 92 ? 7.634 7.802 -16.161 1.00 96.88 92 VAL A C 1
ATOM 694 O O . VAL A 1 92 ? 6.966 8.487 -16.934 1.00 96.88 92 VAL A O 1
ATOM 697 N N . SER A 1 93 ? 7.095 7.157 -15.128 1.00 92.69 93 SER A N 1
ATOM 698 C CA . SER A 1 93 ? 5.700 7.326 -14.716 1.00 92.69 93 SER A CA 1
ATOM 699 C C . SER A 1 93 ? 5.486 8.614 -13.914 1.00 92.69 93 SER A C 1
ATOM 701 O O . SER A 1 93 ? 6.431 9.231 -13.424 1.00 92.69 93 SER A O 1
ATOM 703 N N . SER A 1 94 ? 4.224 8.977 -13.677 1.00 91.56 94 SER A N 1
ATOM 704 C CA . SER A 1 94 ? 3.880 9.847 -12.546 1.00 91.56 94 SER A CA 1
ATOM 705 C C . SER A 1 94 ? 4.243 9.182 -11.209 1.00 91.56 94 SER A C 1
ATOM 707 O O . SER A 1 94 ? 4.470 7.969 -11.147 1.00 91.56 94 SER A O 1
ATOM 709 N N . VAL A 1 95 ? 4.271 9.971 -10.134 1.00 90.31 95 VAL A N 1
ATOM 710 C CA . VAL A 1 95 ? 4.453 9.449 -8.774 1.00 90.31 95 VAL A CA 1
ATOM 711 C C . VAL A 1 95 ? 3.181 8.733 -8.322 1.00 90.31 95 VAL A C 1
ATOM 713 O O . VAL A 1 95 ? 2.092 9.306 -8.367 1.00 90.31 95 VAL A O 1
ATOM 716 N N . TYR A 1 96 ? 3.327 7.496 -7.853 1.00 89.62 96 TYR A N 1
ATOM 717 C CA . TYR A 1 96 ? 2.264 6.740 -7.196 1.00 89.62 96 TYR A CA 1
ATOM 718 C C . TYR A 1 96 ? 2.455 6.811 -5.684 1.00 89.62 96 TYR A C 1
ATOM 720 O O . TYR A 1 96 ? 3.417 6.250 -5.164 1.00 89.62 96 TYR A O 1
ATOM 728 N N . ARG A 1 97 ? 1.531 7.466 -4.977 1.00 88.94 97 ARG A N 1
ATOM 729 C CA . ARG A 1 97 ? 1.508 7.478 -3.510 1.00 88.94 97 ARG A CA 1
ATOM 730 C C . ARG A 1 97 ? 0.626 6.349 -2.993 1.00 88.94 97 ARG A C 1
ATOM 732 O O . ARG A 1 97 ? -0.584 6.378 -3.200 1.00 88.94 97 ARG A O 1
ATOM 739 N N . VAL A 1 98 ? 1.225 5.374 -2.318 1.00 87.50 98 VAL A N 1
ATOM 740 C CA . VAL A 1 98 ? 0.522 4.243 -1.697 1.00 87.50 98 VAL A CA 1
ATOM 741 C C . VAL A 1 98 ? 0.500 4.455 -0.189 1.00 87.50 98 VAL A C 1
ATOM 743 O O . VAL A 1 98 ? 1.550 4.613 0.429 1.00 87.50 98 VAL A O 1
ATOM 746 N N . GLN A 1 99 ? -0.692 4.491 0.402 1.00 86.44 99 GLN A N 1
ATOM 747 C CA . GLN A 1 99 ? -0.867 4.602 1.850 1.00 86.44 99 GLN A CA 1
ATOM 748 C C . GLN A 1 99 ? -0.839 3.223 2.506 1.00 86.44 99 GLN A C 1
ATOM 750 O O . GLN A 1 99 ? -1.290 2.244 1.912 1.00 86.44 99 GLN A O 1
ATOM 755 N N . GLY A 1 100 ? -0.332 3.171 3.734 1.00 86.44 100 GLY A N 1
ATOM 756 C CA . GLY A 1 100 ? -0.502 2.027 4.617 1.00 86.44 100 GLY A CA 1
ATOM 757 C C . GLY A 1 100 ? -1.969 1.839 4.988 1.00 86.44 100 GLY A C 1
ATOM 758 O O . GLY A 1 100 ? -2.778 2.772 4.891 1.00 86.44 100 GLY A O 1
ATOM 759 N N . GLN A 1 101 ? -2.310 0.628 5.410 1.00 88.50 101 GLN A N 1
ATOM 760 C CA . GLN A 1 101 ? -3.627 0.312 5.944 1.00 88.50 101 GLN A CA 1
ATOM 761 C C . GLN A 1 101 ? -3.525 0.136 7.455 1.00 88.50 101 GLN A C 1
ATOM 763 O O . GLN A 1 101 ? -2.657 -0.590 7.929 1.00 88.50 101 GLN A O 1
ATOM 768 N N . VAL A 1 102 ? -4.449 0.753 8.190 1.00 90.44 102 VAL A N 1
ATOM 769 C CA . VAL A 1 102 ? -4.575 0.523 9.627 1.00 90.44 102 VAL A CA 1
ATOM 770 C C . VAL A 1 102 ? -5.001 -0.923 9.879 1.00 90.44 102 VAL A C 1
ATOM 772 O O . VAL A 1 102 ? -5.940 -1.435 9.262 1.00 90.44 102 VAL A O 1
ATOM 775 N N . ASP A 1 103 ? -4.326 -1.568 10.822 1.00 90.25 103 ASP A N 1
ATOM 776 C CA . ASP A 1 103 ? -4.638 -2.911 11.280 1.00 90.25 103 ASP A CA 1
ATOM 777 C C . ASP A 1 103 ? -6.073 -2.993 11.792 1.00 90.25 103 ASP A C 1
ATOM 779 O O . ASP A 1 103 ? -6.623 -2.067 12.395 1.00 90.25 103 ASP A O 1
ATOM 783 N N . ARG A 1 104 ? -6.670 -4.166 11.607 1.00 90.75 104 ARG A N 1
ATOM 784 C CA . ARG A 1 104 ? -7.999 -4.463 12.135 1.00 90.75 104 ARG A CA 1
ATOM 785 C C . ARG A 1 104 ? -8.081 -4.249 13.638 1.00 90.75 104 ARG A C 1
ATOM 787 O O . ARG A 1 104 ? -7.150 -4.560 14.383 1.00 90.75 104 ARG A O 1
ATOM 794 N N . VAL A 1 105 ? -9.259 -3.819 14.080 1.00 95.94 105 VAL A N 1
ATOM 795 C CA . VAL A 1 105 ? -9.599 -3.823 15.500 1.00 95.94 105 VAL A CA 1
ATOM 796 C C . VAL A 1 105 ? -9.675 -5.268 15.989 1.00 95.94 105 VAL A C 1
ATOM 798 O O . VAL A 1 105 ? -10.451 -6.078 15.479 1.00 95.94 105 VAL A O 1
ATOM 801 N N . ALA A 1 106 ? -8.867 -5.588 16.992 1.00 96.12 106 ALA A N 1
ATOM 802 C CA . ALA A 1 106 ? -8.950 -6.831 17.732 1.00 96.12 106 ALA A CA 1
ATOM 803 C C . ALA A 1 106 ? -9.933 -6.672 18.895 1.00 96.12 106 ALA A C 1
ATOM 805 O O . ALA A 1 106 ? -9.913 -5.673 19.615 1.00 96.12 106 ALA A O 1
ATOM 806 N N . PHE A 1 107 ? -10.771 -7.687 19.092 1.00 94.00 107 PHE A N 1
ATOM 807 C CA . PHE A 1 107 ? -11.753 -7.738 20.168 1.00 94.00 107 PHE A CA 1
ATOM 808 C C . PHE A 1 107 ? -11.368 -8.805 21.191 1.00 94.00 107 PHE A C 1
ATOM 810 O O . PHE A 1 107 ? -11.027 -9.936 20.834 1.00 94.00 107 PHE A O 1
ATOM 817 N N . SER A 1 108 ? -11.463 -8.453 22.469 1.00 94.12 108 SER A N 1
ATOM 818 C CA . SER A 1 108 ? -11.307 -9.373 23.592 1.00 94.12 108 SER A CA 1
ATOM 819 C C . SER A 1 108 ? -12.469 -9.192 24.554 1.00 94.12 108 SER A C 1
ATOM 821 O O . SER A 1 108 ? -12.824 -8.066 24.891 1.00 94.12 108 SER A O 1
ATOM 823 N N . GLU A 1 109 ? -13.066 -10.292 24.999 1.00 92.69 109 GLU A N 1
ATOM 824 C CA . GLU A 1 109 ? -14.224 -10.265 25.888 1.00 92.69 109 GLU A CA 1
ATOM 825 C C . GLU A 1 109 ? -13.911 -10.914 27.231 1.00 92.69 109 GLU A C 1
ATOM 827 O O . GLU A 1 109 ? -13.308 -11.987 27.294 1.00 92.69 109 GLU A O 1
ATOM 832 N N . VAL A 1 110 ? -14.413 -10.303 28.302 1.00 93.81 110 VAL A N 1
ATOM 833 C CA . VAL A 1 110 ? -14.485 -10.905 29.635 1.00 93.81 110 VAL A CA 1
ATOM 834 C C . VAL A 1 110 ? -15.954 -11.084 29.996 1.00 93.81 110 VAL A C 1
ATOM 836 O O . VAL A 1 110 ? -16.729 -10.128 29.961 1.00 93.81 110 VAL A O 1
ATOM 839 N N . ARG A 1 111 ? -16.342 -12.318 30.329 1.00 92.94 111 ARG A N 1
ATOM 840 C CA . ARG A 1 111 ? -17.727 -12.698 30.632 1.00 92.94 111 ARG A CA 1
ATOM 841 C C . ARG A 1 111 ? -17.857 -13.111 32.094 1.00 92.94 111 ARG A C 1
ATOM 843 O O . ARG A 1 111 ? -17.063 -13.912 32.581 1.00 92.94 111 ARG A O 1
ATOM 850 N N . THR A 1 112 ? -18.872 -12.586 32.764 1.00 90.88 112 THR A N 1
ATOM 851 C CA . THR A 1 112 ? -19.358 -13.038 34.073 1.00 90.88 112 THR A CA 1
ATOM 852 C C . THR A 1 112 ? -20.816 -13.487 33.933 1.00 90.88 112 THR A C 1
ATOM 854 O O . THR A 1 112 ? -21.368 -13.436 32.833 1.00 90.88 112 THR A O 1
ATOM 857 N N . GLU A 1 113 ? -21.445 -13.950 35.017 1.00 89.94 113 GLU A N 1
ATO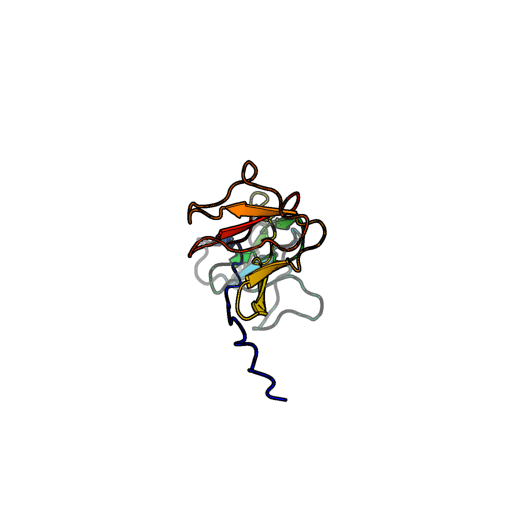M 858 C CA . GLU A 1 113 ? -22.842 -14.416 34.982 1.00 89.94 113 GLU A CA 1
ATOM 859 C C . GLU A 1 113 ? -23.824 -13.322 34.508 1.00 89.94 113 GLU A C 1
ATOM 861 O O . GLU A 1 113 ? -24.731 -13.625 33.737 1.00 89.94 113 GLU A O 1
ATOM 866 N N . ASP A 1 114 ? -23.569 -12.047 34.844 1.00 89.25 114 ASP A N 1
ATOM 867 C CA . ASP A 1 114 ? -24.476 -10.915 34.562 1.00 89.25 114 ASP A CA 1
ATOM 868 C C . ASP A 1 114 ? -23.888 -9.834 33.626 1.00 89.25 114 ASP A C 1
ATOM 870 O O . ASP A 1 114 ? -24.475 -8.757 33.430 1.00 89.25 114 ASP A O 1
ATOM 874 N N . MET A 1 115 ? -22.684 -10.050 33.081 1.00 89.38 115 MET A N 1
ATOM 875 C CA . MET A 1 115 ? -21.974 -9.012 32.328 1.00 89.38 115 MET A CA 1
ATOM 876 C C . MET A 1 115 ? -21.041 -9.556 31.247 1.00 89.38 115 MET A C 1
ATOM 878 O O . MET A 1 115 ? -20.351 -10.557 31.426 1.00 89.38 115 MET A O 1
ATOM 882 N N . VAL A 1 116 ? -20.959 -8.817 30.139 1.00 91.75 116 VAL A N 1
ATOM 883 C CA . VAL A 1 116 ? -19.915 -8.963 29.120 1.00 91.75 116 VAL A CA 1
ATOM 884 C C . VAL A 1 116 ? -19.196 -7.624 28.975 1.00 91.75 116 VAL A C 1
ATOM 886 O O . VAL A 1 116 ? -19.834 -6.616 28.673 1.00 91.75 116 VAL A O 1
ATOM 889 N N . MET A 1 117 ? -17.881 -7.617 29.196 1.00 94.38 117 MET A N 1
ATOM 890 C CA . MET A 1 117 ? -17.007 -6.476 28.913 1.00 94.38 117 MET A CA 1
ATOM 891 C C . MET A 1 117 ? -16.233 -6.739 27.635 1.00 94.38 117 MET A C 1
ATOM 893 O O . MET A 1 117 ? -15.607 -7.791 27.510 1.00 94.38 117 MET A O 1
ATOM 897 N N . LEU A 1 118 ? -16.253 -5.777 26.720 1.00 95.38 118 LEU A N 1
ATOM 898 C CA . LEU A 1 118 ? -15.550 -5.830 25.449 1.00 95.38 118 LEU A CA 1
ATOM 899 C C . LEU A 1 118 ? -14.407 -4.819 25.451 1.00 95.38 118 LEU A C 1
ATOM 901 O O . LEU A 1 118 ? -14.624 -3.610 25.543 1.00 95.38 118 LEU A O 1
ATOM 905 N N . SER A 1 119 ? -13.194 -5.333 25.315 1.00 96.88 119 SER A N 1
ATOM 906 C CA . SER A 1 119 ? -11.989 -4.552 25.084 1.00 96.88 119 SER A CA 1
ATOM 907 C C . SER A 1 119 ? -11.652 -4.560 23.598 1.00 96.88 119 SER A C 1
ATOM 909 O O . SER A 1 119 ? -11.702 -5.605 22.945 1.00 96.88 119 SER A O 1
ATOM 911 N N . MET A 1 120 ? -11.270 -3.399 23.080 1.00 97.50 120 MET A N 1
ATOM 912 C CA . MET A 1 120 ? -10.814 -3.208 21.707 1.00 97.50 120 MET A CA 1
ATOM 913 C C . MET A 1 120 ? -9.346 -2.782 21.691 1.00 97.50 120 MET A C 1
ATOM 915 O O . MET A 1 120 ? -8.902 -2.025 22.555 1.00 97.50 120 MET A O 1
ATOM 919 N N . SER A 1 121 ? -8.582 -3.257 20.713 1.00 96.69 121 SER A N 1
ATOM 920 C CA . SER A 1 121 ? -7.202 -2.819 20.487 1.00 96.69 121 SER A CA 1
ATOM 921 C C . SER A 1 121 ? -6.861 -2.799 18.999 1.00 96.69 121 SER A C 1
ATOM 923 O O . SER A 1 121 ? -7.530 -3.430 18.186 1.00 96.69 121 SER A O 1
ATOM 925 N N . CYS A 1 122 ? -5.827 -2.049 18.633 1.00 95.12 122 CYS A N 1
ATOM 926 C CA . CYS A 1 122 ? -5.286 -2.002 17.280 1.00 95.12 122 CYS A CA 1
ATOM 927 C C . CYS A 1 122 ? -3.759 -1.982 17.387 1.00 95.12 122 CYS A C 1
ATOM 929 O O . CYS A 1 122 ? -3.209 -1.302 18.255 1.00 95.12 122 CYS A O 1
ATOM 931 N N . ALA A 1 123 ? -3.086 -2.777 16.553 1.00 92.44 123 ALA A N 1
ATOM 932 C CA . ALA A 1 123 ? -1.630 -2.890 16.577 1.00 92.44 123 ALA A CA 1
ATOM 933 C C . ALA A 1 123 ? -0.937 -1.700 15.897 1.00 92.44 123 ALA A C 1
ATOM 935 O O . ALA A 1 123 ? 0.220 -1.426 16.207 1.00 92.44 123 ALA A O 1
ATOM 936 N N . THR A 1 124 ? -1.648 -0.966 15.035 1.00 91.19 124 THR A N 1
ATOM 937 C CA . THR A 1 124 ? -1.126 0.217 14.351 1.00 91.19 124 THR A CA 1
ATOM 938 C C . THR A 1 124 ? -0.855 1.343 15.355 1.00 91.19 124 THR A C 1
ATOM 940 O O . THR A 1 124 ? -1.793 1.810 16.013 1.00 91.19 124 THR A O 1
ATOM 943 N N . PRO A 1 125 ? 0.402 1.816 15.467 1.00 90.44 125 PRO A N 1
ATOM 944 C CA . PRO A 1 125 ? 0.748 2.965 16.297 1.00 90.44 125 PRO A CA 1
ATOM 945 C C . PRO A 1 125 ? -0.117 4.197 16.012 1.00 90.44 125 PRO A C 1
ATOM 947 O O . PRO A 1 125 ? -0.500 4.450 14.870 1.00 90.44 125 PRO A O 1
ATOM 950 N N . ASP A 1 126 ? -0.410 4.959 17.067 1.00 91.50 126 ASP A N 1
ATOM 951 C CA . ASP A 1 126 ? -1.205 6.198 17.040 1.00 91.50 126 ASP A CA 1
ATOM 952 C C . ASP A 1 126 ? -2.644 6.047 16.516 1.00 91.50 126 ASP A C 1
ATOM 954 O O . ASP A 1 126 ? -3.330 7.042 16.251 1.00 91.50 126 ASP A O 1
ATOM 958 N N . SER A 1 127 ? -3.129 4.810 16.380 1.00 95.38 127 SER A N 1
ATOM 959 C CA . SER A 1 127 ? -4.500 4.550 15.966 1.00 95.38 127 SER A CA 1
ATOM 960 C C . SER A 1 127 ? -5.508 4.917 17.060 1.00 95.38 127 SER A C 1
ATOM 962 O O . SER A 1 127 ? -5.295 4.715 18.257 1.00 95.38 127 SER A O 1
ATOM 964 N N . LYS A 1 128 ? -6.650 5.460 16.634 1.00 98.12 128 LYS A N 1
ATOM 965 C CA . LYS A 1 128 ? -7.840 5.668 17.463 1.00 98.12 128 LYS A CA 1
ATOM 966 C C . LYS A 1 128 ? -8.935 4.728 16.998 1.00 98.12 128 LYS A C 1
ATOM 968 O O . LYS A 1 128 ? -9.175 4.619 15.799 1.00 98.12 128 LYS A O 1
ATOM 973 N N . ILE A 1 129 ? -9.603 4.084 17.946 1.00 98.50 129 ILE A N 1
ATOM 974 C CA . ILE A 1 129 ? -10.700 3.163 17.664 1.00 98.50 129 ILE A CA 1
ATOM 975 C C . ILE A 1 129 ? -12.020 3.907 17.859 1.00 98.50 129 ILE A C 1
ATOM 977 O O . ILE A 1 129 ? -12.247 4.523 18.900 1.00 98.50 129 ILE A O 1
ATOM 981 N N . PHE A 1 130 ? -12.880 3.837 16.852 1.00 98.31 130 PHE A N 1
ATOM 982 C CA . PHE A 1 130 ? -14.236 4.366 16.854 1.00 98.31 130 PHE A CA 1
ATOM 983 C C . PHE A 1 130 ? -15.216 3.207 16.728 1.00 98.31 130 PHE A C 1
ATOM 985 O O . PHE A 1 130 ? -14.943 2.268 15.983 1.00 98.31 130 PHE A O 1
ATOM 992 N N . TYR A 1 131 ? -16.342 3.244 17.436 1.00 96.88 131 TYR A N 1
ATOM 993 C CA . TYR A 1 131 ? -17.266 2.114 17.483 1.00 96.88 131 TYR A CA 1
ATOM 994 C C . TYR A 1 131 ? -18.737 2.522 17.519 1.00 96.88 131 TYR A C 1
ATOM 996 O O . TYR A 1 131 ? -19.092 3.628 17.927 1.00 96.88 131 TYR A O 1
ATOM 1004 N N . GLU A 1 132 ? -19.582 1.573 17.123 1.00 95.56 132 GLU A N 1
ATOM 1005 C CA . GLU A 1 132 ? -21.035 1.627 17.239 1.00 95.56 132 GLU A CA 1
ATOM 1006 C C . GLU A 1 132 ? -21.559 0.337 17.875 1.00 95.56 132 GLU A C 1
ATOM 1008 O O . GLU A 1 132 ? -21.088 -0.763 17.578 1.00 95.56 132 GLU A O 1
ATOM 1013 N N . GLU A 1 133 ? -22.554 0.467 18.750 1.00 93.38 133 GLU A N 1
ATOM 1014 C CA . GLU A 1 133 ? -23.159 -0.658 19.487 1.00 93.38 133 GLU A CA 1
ATOM 1015 C C . GLU A 1 133 ? -24.504 -1.098 18.897 1.00 93.38 133 GLU A C 1
ATOM 1017 O O . GLU A 1 133 ? -25.108 -2.064 19.355 1.00 93.38 133 GLU A O 1
ATOM 1022 N N . ASN A 1 134 ? -25.013 -0.386 17.895 1.00 88.88 134 ASN A N 1
ATOM 1023 C CA . ASN A 1 134 ? -26.275 -0.702 17.225 1.00 88.88 134 ASN A CA 1
ATOM 1024 C C . ASN A 1 134 ? -26.082 -1.564 15.960 1.00 88.88 134 ASN A C 1
ATOM 1026 O O . ASN A 1 134 ? -27.063 -1.942 15.324 1.00 88.88 134 ASN A O 1
ATOM 1030 N N . GLY A 1 135 ? -24.835 -1.909 15.620 1.00 88.88 135 GLY A N 1
ATOM 1031 C CA . GLY A 1 135 ? -24.482 -2.667 14.421 1.00 88.88 135 GLY A CA 1
ATOM 1032 C C . GLY A 1 135 ? -24.274 -1.825 13.160 1.00 88.88 135 GLY A C 1
ATOM 1033 O O . GLY A 1 135 ? -23.977 -2.409 12.114 1.00 88.88 135 GLY A O 1
ATOM 1034 N N . ASP A 1 136 ? -24.376 -0.497 13.242 1.00 92.62 136 ASP A N 1
ATOM 1035 C CA . ASP A 1 136 ? -24.052 0.398 12.130 1.00 92.62 136 ASP A CA 1
ATOM 1036 C C . ASP A 1 136 ? -22.544 0.415 11.841 1.00 92.62 136 ASP A C 1
ATOM 1038 O O . ASP A 1 136 ? -21.716 0.021 12.665 1.00 92.62 136 ASP A O 1
ATOM 1042 N N . TYR A 1 137 ? -22.170 0.838 10.630 1.00 93.19 137 TYR A N 1
ATOM 1043 C CA . TYR A 1 137 ? -20.762 1.009 10.273 1.00 93.19 137 TYR A CA 1
ATOM 1044 C C . TYR A 1 137 ? -20.189 2.243 10.984 1.00 93.19 137 TYR A C 1
ATOM 1046 O O . TYR A 1 137 ? -20.671 3.350 10.735 1.00 93.19 137 TYR A O 1
ATOM 1054 N N . PRO A 1 138 ? -19.166 2.082 11.841 1.00 95.88 138 PRO A N 1
ATOM 1055 C CA . PRO A 1 138 ? -18.586 3.203 12.556 1.00 95.88 138 PRO A CA 1
ATOM 1056 C C . PRO A 1 138 ? -17.814 4.114 11.603 1.00 95.88 138 PRO A C 1
ATOM 1058 O O . PRO A 1 138 ? -17.232 3.677 10.609 1.00 95.88 138 PRO A O 1
ATOM 1061 N N . THR A 1 139 ? -17.789 5.397 11.937 1.00 93.94 139 THR A N 1
ATOM 1062 C CA . THR A 1 139 ? -17.029 6.428 11.227 1.00 93.94 139 THR A CA 1
ATOM 1063 C C . THR A 1 139 ? -16.163 7.206 12.215 1.00 93.94 139 THR A C 1
ATOM 1065 O O . THR A 1 139 ? -16.230 7.007 13.425 1.00 93.94 139 THR A O 1
ATOM 1068 N N . ARG A 1 140 ? -15.393 8.178 11.722 1.00 93.94 140 ARG A N 1
ATOM 1069 C CA . ARG A 1 140 ? -14.615 9.108 12.563 1.00 93.94 140 ARG A CA 1
ATOM 1070 C C . ARG A 1 140 ? -15.476 10.012 13.462 1.00 93.94 140 ARG A C 1
ATOM 1072 O O . ARG A 1 140 ? -14.926 10.725 14.295 1.00 93.94 140 ARG A O 1
ATOM 1079 N N . PHE A 1 141 ? -16.798 9.997 13.284 1.00 94.31 141 PHE A N 1
ATOM 1080 C CA . PHE A 1 141 ? -17.764 10.709 14.125 1.00 94.31 141 PHE A CA 1
ATOM 1081 C C . PHE A 1 141 ? -18.480 9.797 15.132 1.00 94.31 141 PHE A C 1
ATOM 1083 O O . PHE A 1 141 ? -19.259 10.291 15.943 1.00 94.31 141 PHE A O 1
ATOM 1090 N N . SER A 1 142 ? -18.226 8.486 15.084 1.00 97.31 142 SER A N 1
ATOM 1091 C CA . SER A 1 142 ? -18.762 7.513 16.038 1.00 97.31 142 SER A CA 1
ATOM 1092 C C . SER A 1 142 ? -18.114 7.656 17.419 1.00 97.31 142 SER A C 1
ATOM 1094 O O . SER A 1 142 ? -17.204 8.465 17.629 1.00 97.31 142 SER A O 1
ATOM 1096 N N . LYS A 1 143 ? -18.573 6.859 18.388 1.00 97.06 143 LYS A N 1
ATOM 1097 C CA . LYS A 1 143 ? -18.032 6.881 19.753 1.00 97.06 143 LYS A CA 1
ATOM 1098 C C . LYS A 1 143 ? -16.551 6.509 19.746 1.00 97.06 143 LYS A C 1
ATOM 1100 O O . LYS A 1 143 ? -16.168 5.509 19.148 1.00 97.06 143 LYS A O 1
ATOM 1105 N N . VAL 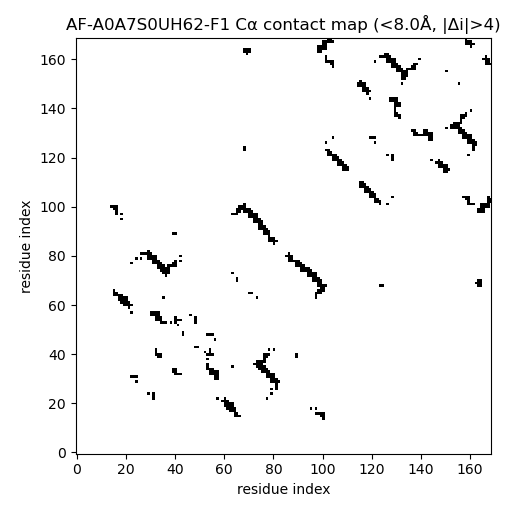A 1 144 ? -15.724 7.281 20.446 1.00 98.19 144 VAL A N 1
ATOM 1106 C CA . VAL A 1 144 ? -14.302 6.957 20.628 1.00 98.19 144 VAL A CA 1
ATOM 1107 C C . VAL A 1 144 ? -14.170 5.913 21.730 1.00 98.19 144 VAL A C 1
ATOM 1109 O O . VAL A 1 144 ? -14.722 6.078 22.816 1.00 98.19 144 VAL A O 1
ATOM 1112 N N . TYR A 1 145 ? -13.428 4.845 21.464 1.00 97.94 145 TYR A N 1
ATOM 1113 C CA . TYR A 1 145 ? -13.084 3.853 22.471 1.00 97.94 145 TYR A CA 1
ATOM 1114 C C . TYR A 1 145 ? -11.921 4.351 23.335 1.00 97.94 145 TYR A C 1
ATOM 1116 O O . TYR A 1 145 ? -10.821 4.595 22.835 1.00 97.94 145 TYR A O 1
ATOM 1124 N N . THR A 1 146 ? -12.166 4.485 24.637 1.00 97.50 146 THR A N 1
ATOM 1125 C CA . THR A 1 146 ? -11.167 4.901 25.637 1.00 97.50 146 THR A CA 1
ATOM 1126 C C . THR A 1 146 ? -10.995 3.886 26.764 1.00 97.50 146 THR A C 1
ATOM 1128 O O . THR A 1 146 ? -9.962 3.881 27.427 1.00 97.50 146 THR A O 1
ATOM 1131 N N . GLU A 1 147 ? -11.983 3.020 26.977 1.00 96.69 147 GLU A N 1
ATOM 1132 C CA . GLU A 1 147 ? -12.011 2.010 28.032 1.00 96.69 147 GLU A CA 1
ATOM 1133 C C . GLU A 1 147 ? -12.950 0.853 27.647 1.00 96.69 147 GLU A C 1
ATOM 1135 O O . GLU A 1 147 ? -13.813 1.047 26.784 1.00 96.69 147 GLU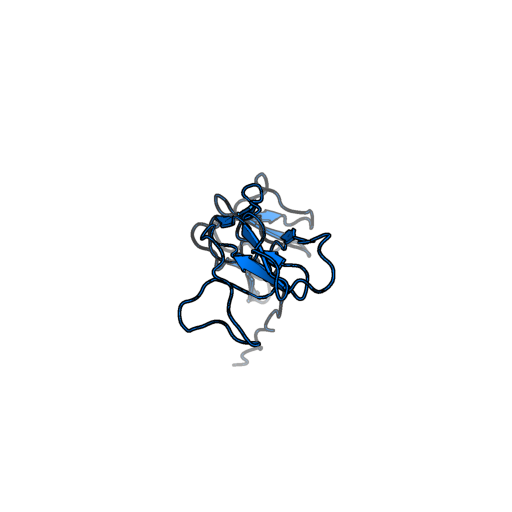 A O 1
ATOM 1140 N N . PRO A 1 148 ? -12.806 -0.341 28.259 1.00 96.12 148 PRO A N 1
ATOM 1141 C CA . PRO A 1 148 ? -13.670 -1.484 27.980 1.00 96.12 148 PRO A CA 1
ATOM 1142 C C . PRO A 1 148 ? -15.154 -1.142 28.129 1.00 96.12 148 PRO A C 1
ATOM 1144 O O . PRO A 1 148 ? -15.565 -0.555 29.129 1.00 96.12 148 PRO A O 1
ATOM 1147 N N . ILE A 1 149 ? -15.970 -1.561 27.162 1.00 94.94 149 ILE A N 1
ATOM 1148 C CA . ILE A 1 149 ? -17.404 -1.250 27.148 1.00 94.94 149 ILE A CA 1
ATOM 1149 C C . ILE A 1 149 ? -18.223 -2.422 27.678 1.00 94.94 149 ILE A C 1
ATOM 1151 O O . ILE A 1 149 ? -17.936 -3.586 27.383 1.00 94.94 149 ILE A O 1
ATOM 1155 N N . ARG A 1 150 ? -19.276 -2.122 28.441 1.00 93.62 150 ARG A N 1
ATOM 1156 C CA . ARG A 1 150 ? -20.272 -3.123 28.824 1.00 93.62 150 ARG A CA 1
ATOM 1157 C C . ARG A 1 15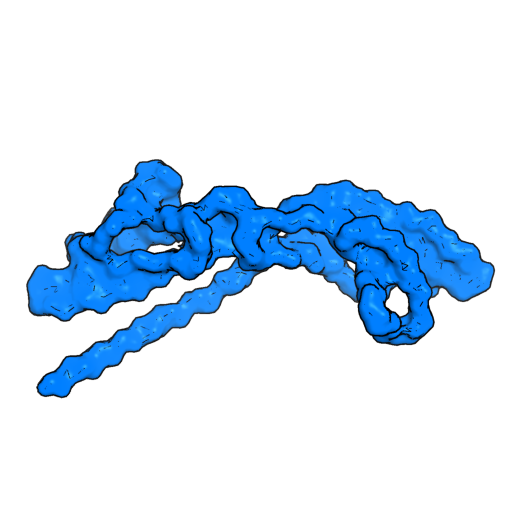0 ? -21.212 -3.356 27.648 1.00 93.62 150 ARG A C 1
ATOM 1159 O O . ARG A 1 150 ? -21.950 -2.460 27.255 1.00 93.62 150 ARG A O 1
ATOM 1166 N N . VAL A 1 151 ? -21.2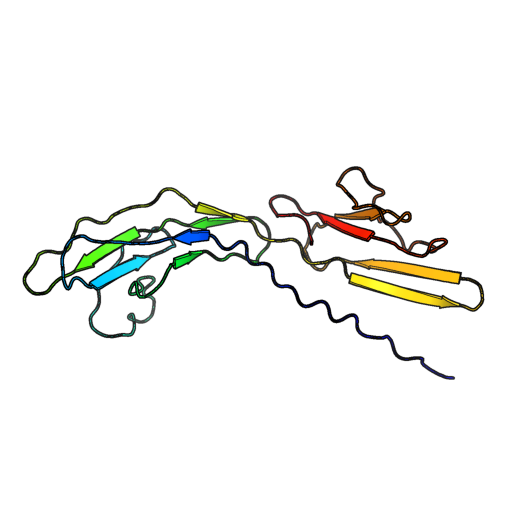10 -4.568 27.106 1.00 89.19 151 VAL A N 1
ATOM 1167 C CA . VAL A 1 151 ? -22.032 -4.899 25.941 1.00 89.19 151 VAL A CA 1
ATOM 1168 C C . VAL A 1 151 ? -23.465 -5.177 26.387 1.00 89.19 151 VAL A C 1
ATOM 1170 O O . VAL A 1 151 ? -23.741 -6.168 27.064 1.00 89.19 151 VAL A O 1
ATOM 1173 N N . HIS A 1 152 ? -24.383 -4.297 25.988 1.00 83.50 152 HIS A N 1
ATOM 1174 C CA . HIS A 1 152 ? -25.828 -4.469 26.183 1.00 83.50 152 HIS A CA 1
ATOM 1175 C C . HIS A 1 152 ? -26.546 -4.970 24.924 1.00 83.50 152 HIS A C 1
ATOM 1177 O O . HIS A 1 152 ? -27.686 -5.431 24.991 1.00 83.50 152 HIS A O 1
ATOM 1183 N N . THR A 1 153 ? -25.890 -4.869 23.771 1.00 75.69 153 THR A N 1
ATOM 1184 C CA . THR A 1 153 ? -26.452 -5.190 22.461 1.00 75.69 153 THR A CA 1
ATOM 1185 C C . THR A 1 153 ? -25.852 -6.478 21.901 1.00 75.69 153 THR A C 1
ATOM 1187 O O . THR A 1 153 ? -25.013 -7.127 22.520 1.00 75.69 153 THR A O 1
ATOM 1190 N N . ARG A 1 154 ? -26.319 -6.900 20.722 1.00 78.06 154 ARG A N 1
ATOM 1191 C CA . ARG A 1 154 ? -25.824 -8.124 20.073 1.00 78.06 154 ARG A CA 1
ATOM 1192 C C . ARG A 1 154 ? -24.652 -7.888 19.123 1.00 78.06 154 ARG A C 1
ATOM 1194 O O . ARG A 1 154 ? -24.025 -8.864 18.724 1.00 78.06 154 ARG A O 1
ATOM 1201 N N . ILE A 1 155 ? -24.395 -6.644 18.712 1.00 89.62 155 ILE A N 1
ATOM 1202 C CA . ILE A 1 155 ? -23.419 -6.331 17.665 1.00 89.62 155 ILE A CA 1
ATOM 1203 C C . ILE A 1 155 ? -22.686 -5.044 18.029 1.00 89.62 155 ILE A C 1
ATOM 1205 O O . ILE A 1 155 ? -23.299 -3.986 18.113 1.00 89.62 155 ILE A O 1
ATOM 1209 N N . VAL A 1 156 ? -21.368 -5.143 18.169 1.00 93.75 156 VAL A N 1
ATOM 1210 C CA . VAL A 1 156 ? -20.464 -3.992 18.205 1.00 93.75 156 VAL A CA 1
ATOM 1211 C C . VAL A 1 156 ? -19.636 -4.021 16.930 1.00 93.75 156 VAL A C 1
ATOM 1213 O O . VAL A 1 156 ? -19.111 -5.069 16.553 1.00 93.75 156 VAL A O 1
ATOM 1216 N N . ARG A 1 157 ? -19.533 -2.881 16.251 1.00 94.88 157 ARG A N 1
ATOM 1217 C CA . ARG A 1 157 ? -18.623 -2.690 15.118 1.00 94.88 157 ARG A CA 1
ATOM 1218 C C . ARG A 1 157 ? -17.623 -1.611 15.470 1.00 94.88 157 ARG A C 1
ATOM 1220 O O . ARG A 1 157 ? -17.989 -0.639 16.122 1.00 94.88 157 ARG A O 1
ATOM 1227 N N . ALA A 1 158 ? -16.382 -1.777 15.031 1.00 96.75 158 ALA A N 1
ATOM 1228 C CA . ALA A 1 158 ? -15.321 -0.820 15.296 1.00 96.75 158 ALA A CA 1
ATOM 1229 C C . ALA A 1 158 ? -14.456 -0.591 14.057 1.00 96.75 158 ALA A C 1
ATOM 1231 O O . ALA A 1 158 ? -14.269 -1.501 13.254 1.00 96.75 158 ALA A O 1
ATOM 1232 N N . VAL A 1 159 ? -13.928 0.624 13.937 1.00 97.31 159 VAL A N 1
ATOM 1233 C CA . VAL A 1 159 ? -12.928 1.023 12.949 1.00 97.31 159 VAL A CA 1
ATOM 1234 C C . VAL A 1 159 ? -11.762 1.679 13.676 1.00 97.31 159 VAL A C 1
ATOM 1236 O O . VAL A 1 159 ? -11.957 2.539 14.536 1.00 97.31 159 VAL A O 1
ATOM 1239 N N . ALA A 1 160 ? -10.545 1.267 13.348 1.00 97.25 160 ALA A N 1
ATOM 1240 C CA . ALA A 1 160 ? -9.327 1.927 13.776 1.00 97.25 160 ALA A CA 1
ATOM 1241 C C . ALA A 1 160 ? -8.850 2.897 12.696 1.00 97.25 160 ALA A C 1
ATOM 1243 O O . ALA A 1 160 ? -8.949 2.646 11.494 1.00 97.25 160 ALA A O 1
ATOM 1244 N N . VAL A 1 161 ? -8.323 4.025 13.147 1.00 95.38 161 VAL A N 1
ATOM 1245 C CA . VAL A 1 161 ? -7.980 5.160 12.302 1.00 95.38 161 VAL A CA 1
ATOM 1246 C C . VAL A 1 161 ? -6.637 5.725 12.731 1.00 95.38 161 VAL A C 1
ATOM 1248 O O . VAL A 1 161 ? -6.485 6.101 13.891 1.00 95.38 161 VAL A O 1
ATOM 1251 N N . ALA A 1 162 ? -5.700 5.875 11.796 1.00 92.75 162 ALA A N 1
ATOM 1252 C CA . ALA A 1 162 ? -4.402 6.502 12.032 1.00 92.75 162 ALA A CA 1
ATOM 1253 C C . ALA A 1 162 ? -4.115 7.600 10.984 1.00 92.75 162 ALA A C 1
ATOM 1255 O O . ALA A 1 162 ? -4.639 7.545 9.865 1.00 92.75 162 ALA A O 1
ATOM 1256 N N . PRO A 1 163 ? -3.306 8.625 11.311 1.00 89.06 163 PRO A N 1
ATOM 1257 C CA . PRO A 1 163 ? -2.951 9.679 10.363 1.00 89.06 163 PRO A CA 1
ATOM 1258 C C . PRO A 1 163 ? -2.241 9.143 9.112 1.00 89.06 163 PRO A C 1
ATOM 1260 O O . PRO A 1 163 ? -1.326 8.330 9.202 1.00 89.06 163 PRO A O 1
ATOM 1263 N N . GLY A 1 164 ? -2.638 9.639 7.937 1.00 84.62 164 GLY A N 1
ATOM 1264 C CA . GLY A 1 164 ? -1.976 9.327 6.664 1.00 84.62 164 GLY A CA 1
ATOM 1265 C C . GLY A 1 164 ? -2.179 7.900 6.144 1.00 84.62 164 GLY A C 1
ATOM 1266 O O . GLY A 1 164 ? -1.596 7.569 5.115 1.00 84.62 164 GLY A O 1
ATOM 1267 N N . GLN A 1 165 ? -3.001 7.095 6.819 1.00 87.50 165 GLN A N 1
ATOM 1268 C CA . GLN A 1 165 ? -3.310 5.713 6.464 1.00 87.50 165 GLN A CA 1
ATOM 1269 C C . GLN A 1 165 ? -4.778 5.558 6.074 1.00 87.50 165 GLN A C 1
ATOM 1271 O O . GLN A 1 165 ? -5.625 6.375 6.441 1.00 87.50 165 GLN A O 1
ATOM 1276 N N . THR A 1 166 ? -5.071 4.490 5.340 1.00 90.25 166 THR A N 1
ATOM 1277 C CA . THR A 1 166 ? -6.451 4.070 5.086 1.00 90.25 166 THR A CA 1
ATOM 1278 C C . THR A 1 166 ? -7.021 3.400 6.333 1.00 90.25 166 THR A C 1
ATOM 1280 O O . THR A 1 166 ? -6.334 2.594 6.958 1.00 90.25 166 THR A O 1
ATOM 1283 N N . ASP A 1 167 ? -8.264 3.737 6.680 1.00 92.19 167 ASP A N 1
ATOM 1284 C CA . ASP A 1 167 ? -8.969 3.218 7.859 1.00 92.19 167 ASP A CA 1
ATOM 1285 C C . ASP A 1 167 ? -9.046 1.680 7.848 1.00 92.19 167 ASP A C 1
ATOM 1287 O O . ASP A 1 167 ? -9.014 1.043 6.786 1.00 92.19 167 ASP A O 1
ATOM 1291 N N . SER A 1 168 ? -9.128 1.080 9.038 1.00 90.06 168 SER A N 1
ATOM 1292 C CA . SER A 1 168 ? -9.150 -0.375 9.163 1.00 90.06 168 SER A CA 1
ATOM 1293 C C . SER A 1 168 ? -10.404 -0.975 8.510 1.00 90.06 168 SER A C 1
ATOM 1295 O O . SER A 1 168 ? -11.466 -0.349 8.540 1.00 90.06 168 SER A O 1
ATOM 1297 N N . PRO A 1 169 ? -10.319 -2.195 7.961 1.00 81.31 169 PRO A N 1
ATOM 1298 C CA . PRO A 1 169 ? -11.466 -2.886 7.377 1.00 81.31 169 PRO A CA 1
ATOM 1299 C C . PRO A 1 169 ? -12.395 -3.501 8.431 1.00 81.31 169 PRO A C 1
ATOM 1301 O O . PRO A 1 169 ? -11.924 -3.772 9.562 1.00 81.31 169 PRO A O 1
#

Foldseek 3Di:
DDDDDDPPPDDDDDDWPWDWDDDDDPDPQWWKKKAWAPDAADDDDDQDDDPPHRIHTDPDTDTDTDAAAAKDKTKMWMWIDHPPDDIDPIDIDPIDITFHAWADWDWDWDDDPPWIWIDIDTPHPPKWKFKDLVQDATDPPHHTDDDIDTRPHDDMHMWIDDPNHHIHD

Secondary structure (DSSP, 8-state):
------------------EEE----SSTTPEEEEESBSPPP---SSSSPPTT---EE-SSPEEE---SSSEEEEEEEEEEE-TTSPPPPPEEEEEEEEE-BPPPPEEEEEE-SS-EEEEEE-SSTT-EEEEESSSPPP-TTSEEP-SPEE--SS--EEEEE-TTSBPP-

Nearest PDB structures (foldseek):
  7e94-assembly1_T  TM=2.898E-01  e=4.047E-02  Saccharomyces cerevisiae S288C
  5ixc-assembly2_B  TM=2.601E-01  e=6.549E-01  Homo sapiens
  5ixc-assembly1_A  TM=2.449E-01  e=9.395E-01  Homo sapiens
  5izr-assembly3_C  TM=1.991E-01  e=1.934E+00  Homo sapiens
  5iz5-assembly2_B  TM=2.145E-01  e=6.011E+00  Homo sapiens

Mean predicted aligned error: 7.92 Å

pLDDT: mean 87.46, std 16.35, range [32.22, 98.5]

Sequence (169 aa):
GNVVGSRQWQAYSIHTLNVKVSIHTLTEGATLFYTTDGSDPVPFEGDRAPPGSTTKVYRKLVCLEFSDNGFKDFTVKGVAVAPGVMPSRVGVSSVYRVQGQVDRVAFSEVRTEDMVMLSMSCATPDSKIFYEENGDYPTRFSKVYTEPIRVHTRIVRAVAVAPGQTDSP

Solvent-accessible surface area (backbone atoms only — not comparable to full-atom values): 10348 Å² total; per-residue (Å²): 139,82,86,76,77,81,77,78,82,83,74,91,74,87,72,63,53,72,52,75,45,85,86,87,78,88,61,80,87,40,51,40,29,26,19,51,79,57,52,82,46,66,85,75,79,80,96,62,66,60,91,92,55,72,32,41,76,66,84,64,70,45,73,49,76,42,72,55,89,28,67,48,76,30,22,44,18,35,33,42,40,34,90,100,48,80,61,51,73,77,45,75,55,72,79,45,78,36,41,7,49,32,41,52,59,44,79,47,77,50,76,57,99,91,47,41,36,43,37,77,48,56,84,41,78,85,48,44,43,17,32,29,60,86,55,51,87,42,45,100,84,39,50,73,66,87,67,68,41,77,61,87,60,95,37,76,31,60,28,20,40,35,80,68,32,43,62,20,111

Organism: Hemiselmis andersenii (NCBI:txid464988)

InterPro domains:
  IPR026876 Fn3 associated repeat [PF13287] (22-90)
  IPR059177 GH29D-like, beta-sandwich domain [PF13290] (117-168)

Radius of gyration: 23.97 Å; Cα contacts (8 Å, |Δi|>4): 358; chains: 1; bounding box: 50×35×70 Å